Protein AF-A0A7S2EZ35-F1 (afdb_monomer_lite)

InterPro domains:
  IPR011992 EF-hand domain pair [SSF47473] (41-99)

Foldseek 3Di:
DPCDDPVDNADPVNVVVVVVVVVVVVVVVVVVVVVVVVVVVVPPQDPVNVVLLVVLLCVLPVVPPSDHDLVSVQSSCVVVVHHDDPVVSVVCCVVPPDPD

Sequence (100 aa):
KIVNNRHTNIGLKDIQVTWEQYTDFLASKKKMLVNEIEQEKLKGVTPEQFAEIEENFQQFDSSETGTLDKGGLKGCLYSLGEERTNSEMEALVNELGDNG

Secondary structure (DSSP, 8-state):
----BTTBS--HHHHHHHHHHHHHHHHHHHHHHHHHHHHHHHS---HHHHHHHHHHHHHH-TT--S---HHHHHHHHHHTT----HHHHHHHHHHHS---

pLDDT: mean 83.35, std 10.18, range [48.12, 96.5]

Structure (mmCIF, N/CA/C/O backbone):
data_AF-A0A7S2EZ35-F1
#
_entry.id   AF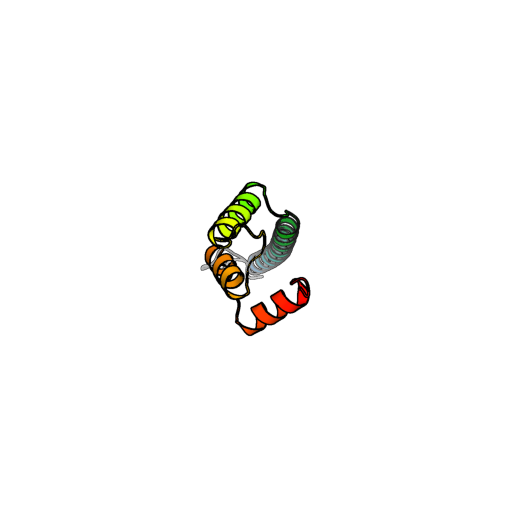-A0A7S2EZ35-F1
#
loop_
_atom_site.group_PDB
_atom_site.id
_atom_site.type_symbol
_atom_site.label_atom_id
_atom_site.label_alt_id
_atom_site.label_comp_id
_atom_site.label_asym_id
_atom_site.label_entity_id
_atom_site.label_seq_id
_atom_site.pdbx_PDB_ins_code
_atom_site.Cartn_x
_atom_site.Cartn_y
_atom_site.Cartn_z
_atom_site.occupancy
_atom_site.B_iso_or_equiv
_atom_site.auth_seq_id
_atom_site.auth_comp_id
_atom_site.auth_asym_id
_atom_site.auth_atom_id
_atom_site.pdbx_PDB_model_num
ATOM 1 N N . LYS A 1 1 ? 23.580 -7.089 -50.701 1.00 50.53 1 LYS A N 1
ATOM 2 C CA . LYS A 1 1 ? 23.396 -6.138 -49.575 1.00 50.53 1 LYS A CA 1
ATOM 3 C C . LYS A 1 1 ? 22.289 -5.168 -49.986 1.00 50.53 1 LYS A C 1
ATOM 5 O O . LYS A 1 1 ? 22.543 -4.320 -50.829 1.00 50.53 1 LYS A O 1
ATOM 10 N N . ILE A 1 2 ? 21.049 -5.386 -49.538 1.00 53.03 2 ILE A N 1
ATOM 11 C CA . ILE A 1 2 ? 19.902 -4.543 -49.920 1.00 53.03 2 ILE A CA 1
ATOM 12 C C . ILE A 1 2 ? 19.962 -3.298 -49.039 1.00 53.03 2 ILE A C 1
ATOM 14 O O . ILE A 1 2 ? 19.769 -3.393 -47.833 1.00 53.03 2 ILE A O 1
ATOM 18 N N . VAL A 1 3 ? 20.340 -2.169 -49.629 1.00 57.47 3 VAL A N 1
ATOM 19 C CA . VAL A 1 3 ? 20.580 -0.901 -48.916 1.00 57.47 3 VAL A CA 1
ATOM 20 C C . VAL A 1 3 ? 19.483 0.137 -49.140 1.00 57.47 3 VAL A C 1
ATOM 22 O O . VAL A 1 3 ? 19.506 1.162 -48.480 1.00 57.47 3 VAL A O 1
ATOM 25 N N . ASN A 1 4 ? 18.515 -0.120 -50.024 1.00 61.00 4 ASN A N 1
ATOM 26 C CA . ASN A 1 4 ? 17.426 0.815 -50.295 1.00 61.00 4 ASN A CA 1
ATOM 27 C C . ASN A 1 4 ? 16.094 0.081 -50.421 1.00 61.00 4 ASN A C 1
ATOM 29 O O . ASN A 1 4 ? 15.882 -0.683 -51.364 1.00 61.00 4 ASN A O 1
ATOM 33 N N . ASN A 1 5 ? 15.199 0.342 -49.472 1.00 60.62 5 ASN A N 1
ATOM 34 C CA . ASN A 1 5 ? 13.798 -0.041 -49.542 1.00 60.62 5 ASN A CA 1
ATOM 35 C C . ASN A 1 5 ? 12.980 1.219 -49.871 1.00 60.62 5 ASN A C 1
ATOM 37 O O . ASN A 1 5 ? 12.920 2.146 -49.074 1.00 60.62 5 ASN A O 1
ATOM 41 N N . ARG A 1 6 ? 12.342 1.252 -51.050 1.00 69.00 6 ARG A N 1
ATOM 42 C CA . ARG A 1 6 ? 11.533 2.390 -51.541 1.00 69.00 6 ARG A CA 1
ATOM 43 C C . ARG A 1 6 ? 10.407 2.798 -50.578 1.00 69.00 6 ARG A C 1
ATOM 45 O O . ARG A 1 6 ? 9.930 3.924 -50.657 1.00 69.00 6 ARG A O 1
ATOM 52 N N . HIS A 1 7 ? 9.973 1.889 -49.708 1.00 66.69 7 HIS A N 1
ATOM 53 C CA . HIS A 1 7 ? 8.811 2.079 -48.844 1.00 66.69 7 HIS A CA 1
ATOM 54 C C . HIS A 1 7 ? 9.163 2.304 -47.369 1.00 66.69 7 HIS A C 1
ATOM 56 O O . HIS A 1 7 ? 8.263 2.612 -46.596 1.00 66.69 7 HIS A O 1
ATOM 62 N N . THR A 1 8 ? 10.433 2.165 -46.966 1.00 69.50 8 THR A N 1
ATOM 63 C CA . THR A 1 8 ? 10.859 2.444 -45.587 1.00 69.50 8 THR A CA 1
ATOM 64 C C . THR A 1 8 ? 12.343 2.800 -45.534 1.00 69.50 8 THR A C 1
ATOM 66 O O . THR A 1 8 ? 13.188 2.067 -46.042 1.00 69.50 8 THR A O 1
ATOM 69 N N . ASN A 1 9 ? 12.657 3.914 -44.870 1.00 65.31 9 ASN A N 1
ATOM 70 C CA . ASN A 1 9 ? 14.025 4.422 -44.707 1.00 65.31 9 ASN A CA 1
ATOM 71 C C . ASN A 1 9 ? 14.764 3.802 -43.504 1.00 65.31 9 ASN A C 1
ATOM 73 O O . ASN A 1 9 ? 15.848 4.254 -43.154 1.00 65.31 9 ASN A O 1
ATOM 77 N N . ILE A 1 10 ? 14.172 2.795 -42.857 1.00 68.88 10 ILE A N 1
ATOM 78 C CA . ILE A 1 10 ? 14.706 2.115 -41.673 1.00 68.88 10 ILE A CA 1
ATOM 79 C C . ILE A 1 10 ? 15.198 0.730 -42.101 1.00 68.88 10 ILE A C 1
ATOM 81 O O . ILE A 1 10 ? 14.425 -0.089 -42.609 1.00 68.88 10 ILE A O 1
ATOM 85 N N . GLY A 1 11 ? 16.493 0.467 -41.932 1.00 77.50 11 GLY A N 1
ATOM 86 C CA . GLY A 1 11 ? 17.088 -0.823 -42.253 1.00 77.50 11 GLY A CA 1
ATOM 87 C C . GLY A 1 11 ? 16.762 -1.888 -41.206 1.00 77.50 11 GLY A C 1
ATOM 88 O O . GLY A 1 11 ? 16.471 -1.590 -40.052 1.00 77.50 11 GLY A O 1
ATOM 89 N N . LEU A 1 12 ? 16.885 -3.166 -41.584 1.00 76.81 12 LEU A N 1
ATOM 90 C CA . LEU A 1 12 ? 16.690 -4.301 -40.666 1.00 76.81 12 LEU A CA 1
ATOM 91 C C . LEU A 1 12 ? 17.553 -4.182 -39.397 1.00 76.81 12 LEU A C 1
ATOM 93 O O . LEU A 1 12 ? 17.098 -4.496 -38.303 1.00 76.81 12 LEU A O 1
ATOM 97 N N . LYS A 1 13 ? 18.790 -3.695 -39.548 1.00 77.81 13 LYS A N 1
ATOM 98 C CA . LYS A 1 13 ? 19.712 -3.488 -38.429 1.00 77.81 13 LYS A CA 1
ATOM 99 C C . LYS A 1 13 ? 19.247 -2.365 -37.499 1.00 77.81 13 LYS A C 1
ATOM 101 O O . LYS A 1 13 ? 19.416 -2.489 -36.296 1.00 77.81 13 LYS A O 1
ATOM 106 N N . ASP A 1 14 ? 18.636 -1.315 -38.037 1.00 81.94 14 ASP A N 1
ATOM 107 C CA . ASP A 1 14 ? 18.106 -0.212 -37.234 1.00 81.94 14 ASP A CA 1
ATOM 108 C C . ASP A 1 14 ? 16.892 -0.682 -36.422 1.00 81.94 14 ASP A C 1
ATOM 110 O O . ASP A 1 14 ? 16.793 -0.393 -35.233 1.00 81.94 14 ASP A O 1
ATOM 114 N N . ILE A 1 15 ? 16.011 -1.494 -37.021 1.00 83.44 15 ILE A N 1
ATOM 115 C CA . ILE A 1 15 ? 14.892 -2.134 -36.304 1.00 83.44 15 ILE A CA 1
ATOM 116 C C . ILE A 1 15 ? 15.413 -3.062 -35.201 1.00 83.44 15 ILE A C 1
ATOM 118 O O . ILE A 1 15 ? 14.904 -3.038 -34.086 1.00 83.44 15 ILE A O 1
ATOM 122 N N . GLN A 1 16 ? 16.444 -3.860 -35.484 1.00 84.81 16 GLN A N 1
ATOM 123 C CA . GLN A 1 16 ? 17.027 -4.753 -34.485 1.00 84.81 16 GLN A CA 1
ATOM 124 C C . GLN A 1 16 ? 17.642 -3.973 -33.313 1.00 84.81 16 GLN A C 1
ATOM 126 O O . GLN A 1 16 ? 17.343 -4.269 -32.160 1.00 84.81 16 GLN A O 1
ATOM 131 N N . VAL A 1 17 ? 18.458 -2.955 -33.599 1.00 88.44 17 VAL A N 1
ATOM 132 C CA . VAL A 1 17 ? 19.102 -2.138 -32.560 1.00 88.44 17 VAL A CA 1
ATOM 133 C C . VAL A 1 17 ? 18.060 -1.380 -31.741 1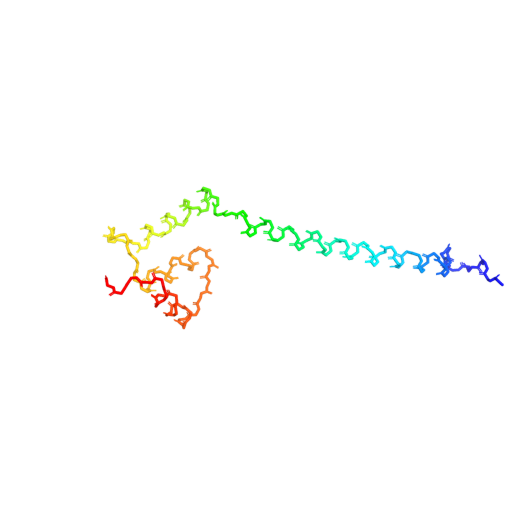.00 88.44 17 VAL A C 1
ATOM 135 O O . VAL A 1 17 ? 18.152 -1.347 -30.518 1.00 88.44 17 VAL A O 1
ATOM 138 N N . THR A 1 18 ? 17.046 -0.798 -32.384 1.00 88.25 18 THR A N 1
ATOM 139 C CA . THR A 1 18 ? 15.962 -0.115 -31.661 1.00 88.25 18 THR A CA 1
ATOM 140 C C . THR A 1 18 ? 15.175 -1.090 -30.791 1.00 88.25 18 THR A C 1
ATOM 142 O O . THR A 1 18 ? 14.884 -0.766 -29.646 1.00 88.25 18 THR A O 1
ATOM 145 N N . TRP A 1 19 ? 14.886 -2.302 -31.270 1.00 90.25 19 TRP A N 1
ATOM 146 C CA . TRP A 1 19 ? 14.232 -3.340 -30.472 1.00 90.25 19 TRP A CA 1
ATOM 147 C C . TRP A 1 19 ? 15.049 -3.744 -29.236 1.00 90.25 19 TRP A C 1
ATOM 149 O O . TRP A 1 19 ? 14.499 -3.836 -28.136 1.00 90.25 19 TRP A O 1
ATOM 159 N N . GLU A 1 20 ? 16.358 -3.945 -29.395 1.00 93.50 20 GLU A N 1
ATOM 160 C CA . GLU A 1 20 ? 17.274 -4.236 -28.285 1.00 93.50 20 GLU A CA 1
ATOM 161 C C . GLU A 1 20 ? 17.275 -3.082 -27.266 1.00 93.50 20 GLU A C 1
ATOM 163 O O . GLU A 1 20 ? 17.025 -3.303 -26.081 1.00 93.50 20 GLU A O 1
ATOM 168 N N . GLN A 1 21 ? 17.398 -1.835 -27.731 1.00 92.00 21 GLN A N 1
ATOM 169 C CA . GLN A 1 21 ? 17.329 -0.642 -26.875 1.00 92.00 21 GLN A CA 1
ATOM 170 C C . GLN A 1 21 ? 15.991 -0.512 -26.135 1.00 92.00 21 GLN A C 1
ATOM 172 O O . GLN A 1 21 ? 15.966 -0.173 -24.952 1.00 92.00 21 GLN A O 1
ATOM 177 N N . TYR A 1 22 ? 14.869 -0.784 -26.807 1.00 93.62 22 TYR A N 1
ATOM 178 C CA . TYR A 1 22 ? 13.550 -0.776 -26.174 1.00 93.62 22 TYR A CA 1
ATOM 179 C C . TYR A 1 22 ? 13.423 -1.873 -25.120 1.00 93.62 22 TYR A C 1
ATOM 181 O O . TYR A 1 22 ? 12.824 -1.644 -24.070 1.00 93.62 22 TYR A O 1
ATOM 189 N N . THR A 1 23 ? 14.005 -3.044 -25.368 1.00 95.81 23 THR A N 1
ATOM 190 C CA . THR A 1 23 ? 14.015 -4.147 -24.403 1.00 95.81 23 THR A CA 1
ATOM 191 C C . THR A 1 23 ? 14.785 -3.755 -23.140 1.00 95.81 23 THR A C 1
ATOM 193 O O . THR A 1 23 ? 14.262 -3.909 -22.033 1.00 95.81 23 THR A O 1
ATOM 196 N N . ASP A 1 24 ? 15.965 -3.152 -23.293 1.00 95.31 24 ASP A N 1
ATOM 197 C CA . ASP A 1 24 ? 16.776 -2.657 -22.172 1.00 95.31 24 ASP A CA 1
ATOM 198 C C . ASP A 1 24 ? 16.084 -1.520 -21.410 1.00 95.31 24 ASP A C 1
ATOM 200 O O . ASP A 1 24 ? 16.102 -1.468 -20.171 1.00 95.31 24 ASP A O 1
ATOM 204 N N . PHE A 1 25 ? 15.417 -0.623 -22.140 1.00 96.50 25 PHE A N 1
ATOM 205 C CA . PHE A 1 25 ? 14.611 0.441 -21.554 1.00 96.50 25 PHE A CA 1
ATOM 206 C C . PHE A 1 25 ? 13.463 -0.123 -20.712 1.00 96.50 25 PHE A C 1
ATOM 208 O O . PHE A 1 25 ? 13.267 0.310 -19.575 1.00 96.50 25 PHE A O 1
ATOM 215 N N . LEU A 1 26 ? 12.726 -1.111 -21.226 1.00 95.94 26 LEU A N 1
ATOM 216 C CA . LEU A 1 26 ? 11.635 -1.752 -20.492 1.00 95.94 26 LEU A CA 1
ATOM 217 C C . LEU A 1 26 ? 12.141 -2.490 -19.251 1.00 95.94 26 LEU A C 1
ATOM 219 O O . LEU A 1 26 ? 11.523 -2.379 -18.190 1.00 95.94 26 LEU A O 1
ATOM 223 N N . ALA A 1 27 ? 13.273 -3.192 -19.348 1.00 95.56 27 ALA A N 1
ATOM 224 C CA . ALA A 1 27 ? 13.893 -3.853 -18.202 1.00 95.56 27 ALA A CA 1
ATOM 225 C C . ALA A 1 27 ? 14.281 -2.841 -17.109 1.00 95.56 27 ALA A C 1
ATOM 227 O O . ALA A 1 27 ? 13.965 -3.034 -15.931 1.00 95.56 27 ALA A O 1
ATOM 228 N N . SER A 1 28 ? 14.891 -1.724 -17.508 1.00 95.06 28 SER A N 1
ATOM 229 C CA . SER A 1 28 ? 15.269 -0.637 -16.598 1.00 95.06 28 SER A CA 1
ATOM 230 C C . SER A 1 28 ? 14.044 0.026 -15.965 1.00 95.06 28 SER A C 1
ATOM 232 O O . SER A 1 28 ? 14.003 0.212 -14.749 1.00 95.06 28 SER A O 1
ATOM 234 N N . LYS A 1 29 ? 13.008 0.314 -16.762 1.00 95.50 29 LYS A N 1
ATOM 235 C CA . LYS A 1 29 ? 11.756 0.917 -16.288 1.00 95.50 29 LYS A CA 1
ATOM 236 C C . LYS A 1 29 ? 11.023 0.004 -15.310 1.00 95.50 29 LYS A C 1
ATOM 238 O O . LYS A 1 29 ? 10.554 0.477 -14.280 1.00 95.50 29 LYS A O 1
ATOM 243 N N . LYS A 1 30 ? 10.976 -1.305 -15.581 1.00 95.19 30 LYS A N 1
ATOM 244 C CA . LYS A 1 30 ? 10.416 -2.291 -14.647 1.00 95.19 30 LYS A CA 1
ATOM 245 C C . LYS A 1 30 ? 11.139 -2.238 -13.301 1.00 95.19 30 LYS A C 1
ATOM 247 O O . LYS A 1 30 ? 10.480 -2.185 -12.271 1.00 95.19 30 LYS A O 1
ATOM 252 N N . LYS A 1 31 ? 12.476 -2.217 -13.306 1.00 95.50 31 LYS A N 1
ATOM 253 C CA . LYS A 1 31 ? 13.272 -2.131 -12.073 1.00 95.50 31 LYS A CA 1
ATOM 254 C C . LYS A 1 31 ? 13.012 -0.831 -11.303 1.00 95.50 31 LYS A C 1
ATOM 256 O O . LYS A 1 31 ? 12.879 -0.873 -10.088 1.00 95.50 31 LYS A O 1
ATOM 261 N N . MET A 1 32 ? 12.918 0.302 -12.000 1.00 94.75 32 MET A N 1
ATOM 262 C CA . MET A 1 32 ? 12.603 1.591 -11.373 1.00 94.75 32 MET A CA 1
ATOM 263 C C . MET A 1 32 ? 11.234 1.573 -10.690 1.00 94.75 32 MET A C 1
ATOM 265 O O . MET A 1 32 ? 11.146 1.951 -9.530 1.00 94.75 32 MET A O 1
ATOM 269 N N . LEU A 1 33 ? 10.202 1.067 -11.372 1.00 94.50 33 LEU A N 1
ATOM 270 C CA . LEU A 1 33 ? 8.850 0.981 -10.812 1.00 94.50 33 LEU A CA 1
ATOM 271 C C . LEU A 1 33 ? 8.778 0.043 -9.603 1.00 94.50 33 LEU A C 1
ATOM 273 O O . LEU A 1 33 ? 8.104 0.352 -8.629 1.00 94.50 33 LEU A O 1
ATOM 277 N N . VAL A 1 34 ? 9.488 -1.090 -9.640 1.00 93.69 34 VAL A N 1
ATOM 278 C CA . VAL A 1 34 ? 9.560 -2.000 -8.484 1.00 93.69 34 VAL A CA 1
ATOM 279 C C . VAL A 1 34 ? 10.184 -1.291 -7.281 1.00 93.69 34 VAL A C 1
ATOM 281 O O . VAL A 1 34 ? 9.611 -1.332 -6.197 1.00 93.69 34 VAL A O 1
ATOM 284 N N . ASN A 1 35 ? 11.298 -0.584 -7.481 1.00 91.75 35 ASN A N 1
ATOM 285 C CA . ASN A 1 35 ? 11.934 0.181 -6.410 1.00 91.75 35 ASN A CA 1
ATOM 286 C C . ASN A 1 35 ? 11.031 1.308 -5.881 1.00 91.75 35 ASN A C 1
ATOM 288 O O . ASN A 1 35 ? 11.044 1.581 -4.686 1.00 91.75 35 ASN A O 1
ATOM 292 N N . GLU A 1 36 ? 10.266 1.972 -6.749 1.00 90.31 36 GLU A N 1
ATOM 293 C CA . GLU A 1 36 ? 9.333 3.034 -6.357 1.00 90.31 36 GLU A CA 1
ATOM 294 C C . GLU A 1 36 ? 8.204 2.490 -5.473 1.00 90.31 36 GLU A C 1
ATOM 296 O O . GLU A 1 36 ? 7.967 3.038 -4.400 1.00 90.31 36 GLU A O 1
ATOM 301 N N . ILE A 1 37 ? 7.604 1.354 -5.848 1.00 87.44 37 ILE A N 1
ATOM 302 C CA . ILE A 1 37 ? 6.592 0.660 -5.033 1.00 87.44 37 ILE A CA 1
ATOM 303 C C . ILE A 1 37 ? 7.176 0.230 -3.681 1.00 87.44 37 ILE A C 1
ATOM 305 O O . ILE A 1 37 ? 6.523 0.363 -2.648 1.00 87.44 37 ILE A O 1
ATOM 309 N N . GLU A 1 38 ? 8.399 -0.305 -3.660 1.00 85.00 38 GLU A N 1
ATOM 310 C CA . GLU A 1 38 ? 9.064 -0.687 -2.409 1.00 85.00 38 GLU A CA 1
ATOM 311 C C . GLU A 1 38 ? 9.331 0.529 -1.515 1.00 85.00 38 GLU A C 1
ATOM 313 O O . GLU A 1 38 ? 9.086 0.468 -0.312 1.00 85.00 38 GLU A O 1
ATOM 318 N N . GLN A 1 39 ? 9.776 1.649 -2.088 1.00 79.62 39 GLN A N 1
ATOM 319 C CA . GLN A 1 39 ? 9.971 2.888 -1.336 1.00 79.62 39 GLN A CA 1
ATOM 320 C C . GLN A 1 39 ? 8.659 3.476 -0.828 1.00 79.62 39 GLN A C 1
ATOM 322 O O . GLN A 1 39 ? 8.631 3.998 0.282 1.00 79.62 39 GLN A O 1
ATOM 327 N N . GLU A 1 40 ? 7.584 3.393 -1.604 1.00 80.12 40 GLU A N 1
ATOM 328 C CA . GLU A 1 40 ? 6.256 3.830 -1.181 1.00 80.12 40 GLU A CA 1
ATOM 329 C C . GLU A 1 40 ? 5.730 2.981 -0.022 1.00 80.12 40 GLU A C 1
ATOM 331 O O . GLU A 1 40 ? 5.247 3.536 0.953 1.00 80.12 40 GLU A O 1
ATOM 336 N N . LYS A 1 41 ? 5.939 1.659 -0.043 1.00 77.69 41 LYS A N 1
ATOM 337 C CA . LYS A 1 41 ? 5.621 0.787 1.103 1.00 77.69 41 LYS A CA 1
ATOM 338 C C . LYS A 1 41 ? 6.454 1.089 2.352 1.00 77.69 41 LYS A C 1
ATOM 340 O O . LYS A 1 41 ? 6.006 0.819 3.461 1.00 77.69 41 LYS A O 1
ATOM 345 N N . LEU A 1 42 ? 7.682 1.583 2.178 1.00 72.12 42 LEU A N 1
ATOM 346 C CA . LEU A 1 42 ? 8.571 1.971 3.280 1.00 72.12 42 LEU A CA 1
ATOM 347 C C . LEU A 1 42 ? 8.277 3.375 3.815 1.00 72.12 42 LEU A C 1
ATOM 349 O O . LEU A 1 42 ? 8.647 3.682 4.951 1.00 72.12 42 LEU A O 1
ATOM 353 N N . LYS A 1 43 ? 7.627 4.233 3.021 1.00 74.06 43 LYS A N 1
ATOM 354 C CA . LYS A 1 43 ? 7.015 5.455 3.533 1.00 74.06 43 LYS A CA 1
ATOM 355 C C . LYS A 1 43 ? 5.840 4.997 4.390 1.00 74.06 43 LYS A C 1
ATOM 357 O O . LYS A 1 43 ? 4.802 4.607 3.877 1.00 74.06 43 LYS A O 1
ATOM 362 N N . GLY A 1 44 ? 6.060 4.954 5.701 1.00 78.81 44 GLY A N 1
ATOM 363 C CA . GLY A 1 44 ? 5.002 4.667 6.663 1.00 78.81 44 GLY A CA 1
ATOM 364 C C . GLY A 1 44 ? 3.843 5.662 6.551 1.00 78.81 44 GLY A C 1
ATOM 365 O O . GLY A 1 44 ? 3.838 6.556 5.707 1.00 78.81 44 GLY A O 1
ATOM 366 N N . VAL A 1 45 ? 2.872 5.525 7.447 1.00 82.75 45 VAL A N 1
ATOM 367 C CA . VAL A 1 45 ? 1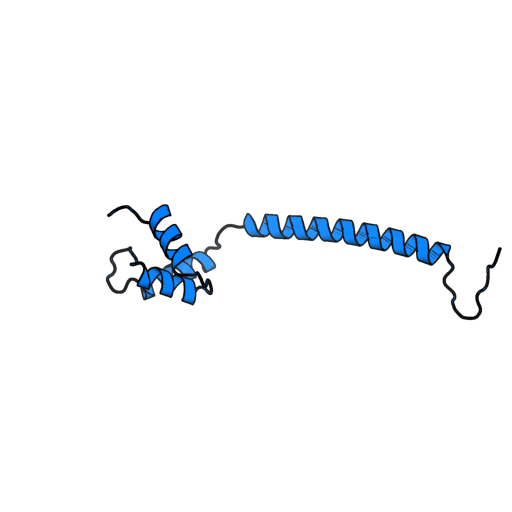.686 6.389 7.482 1.00 82.75 45 VAL A CA 1
ATOM 368 C C . VAL A 1 45 ? 2.109 7.849 7.675 1.00 82.75 45 VAL A C 1
ATOM 370 O O . VAL A 1 45 ? 2.847 8.162 8.615 1.00 82.75 45 VAL A O 1
ATOM 373 N N . THR A 1 46 ? 1.681 8.742 6.778 1.00 86.19 46 THR A N 1
ATOM 374 C CA . THR A 1 46 ? 1.954 10.178 6.945 1.00 86.19 46 THR A CA 1
ATOM 375 C C . THR A 1 46 ? 1.119 10.749 8.096 1.00 86.19 46 THR A C 1
ATOM 377 O O . THR A 1 46 ? 0.089 10.170 8.446 1.00 86.19 46 THR A O 1
ATOM 380 N N . PRO A 1 47 ? 1.509 11.887 8.698 1.00 85.44 47 PRO A N 1
ATOM 381 C CA . PRO A 1 47 ? 0.712 12.515 9.754 1.00 85.44 47 PRO A CA 1
ATOM 382 C C . PRO A 1 47 ? -0.741 12.788 9.340 1.00 85.44 47 PRO A C 1
ATOM 384 O O . PRO A 1 47 ? -1.647 12.656 10.154 1.00 85.44 47 PRO A O 1
ATOM 387 N N . GLU A 1 48 ? -0.969 13.126 8.071 1.00 86.75 48 GLU A N 1
ATOM 388 C CA . GLU A 1 48 ? -2.300 13.391 7.520 1.00 86.75 48 GLU A CA 1
ATOM 389 C C . GLU A 1 48 ? -3.130 12.109 7.406 1.00 86.75 48 GLU A C 1
ATOM 391 O O . GLU A 1 48 ? -4.285 12.094 7.816 1.00 86.75 48 GLU A O 1
ATOM 396 N N . GLN A 1 49 ? -2.531 11.020 6.913 1.00 85.62 49 GLN A N 1
ATOM 397 C CA . GLN A 1 49 ? -3.193 9.712 6.865 1.00 85.62 49 GLN A CA 1
ATOM 398 C C . GLN A 1 49 ? -3.492 9.189 8.271 1.00 85.62 49 GLN A C 1
ATOM 400 O O . GLN A 1 49 ? -4.536 8.591 8.506 1.00 85.62 49 GLN A O 1
ATOM 405 N N . PHE A 1 50 ? -2.587 9.426 9.221 1.00 87.62 50 PHE A N 1
ATOM 406 C CA . PHE A 1 50 ? -2.810 9.057 10.612 1.00 87.62 50 PHE A CA 1
ATOM 407 C C . PHE A 1 50 ? -3.991 9.831 11.207 1.00 87.62 50 PHE A C 1
ATOM 409 O O . PHE A 1 50 ? -4.849 9.225 11.841 1.00 87.62 50 PHE A O 1
ATOM 416 N N . ALA A 1 51 ? -4.071 11.140 10.950 1.00 88.44 51 ALA A N 1
ATOM 417 C CA . ALA A 1 51 ? -5.190 11.965 11.393 1.00 88.44 51 ALA A CA 1
ATOM 418 C C . ALA A 1 51 ? -6.529 11.504 10.789 1.00 88.44 51 ALA A C 1
ATOM 420 O O . ALA A 1 51 ? -7.527 11.452 11.499 1.00 88.44 51 ALA A O 1
ATOM 421 N N . GLU A 1 52 ? -6.550 11.110 9.512 1.00 89.44 52 GLU A N 1
ATOM 422 C CA . GLU A 1 52 ? -7.748 10.563 8.857 1.00 89.44 52 GLU A CA 1
AT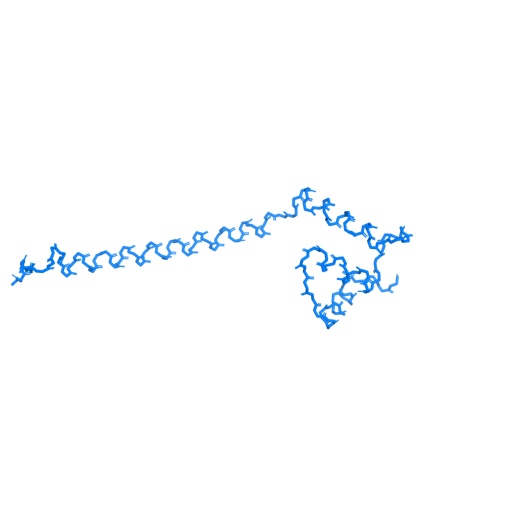OM 423 C C . GLU A 1 52 ? -8.198 9.232 9.481 1.00 89.44 52 GLU A C 1
ATOM 425 O O . GLU A 1 52 ? -9.394 9.013 9.694 1.00 89.44 52 GLU A O 1
ATOM 430 N N . ILE A 1 53 ? -7.246 8.350 9.806 1.00 87.88 53 ILE A N 1
ATOM 431 C CA . ILE A 1 53 ? -7.522 7.092 10.512 1.00 87.88 53 ILE A CA 1
ATOM 432 C C . ILE A 1 53 ? -8.083 7.380 11.910 1.00 87.88 53 ILE A C 1
ATOM 434 O O . ILE A 1 53 ? -9.058 6.747 12.312 1.00 87.88 53 ILE A O 1
ATOM 438 N N . GLU A 1 54 ? -7.499 8.333 12.640 1.00 89.44 54 GLU A N 1
ATOM 439 C CA . GLU A 1 54 ? -7.936 8.714 13.986 1.00 89.44 54 GLU A CA 1
ATOM 440 C C . GLU A 1 54 ? -9.344 9.330 13.982 1.00 89.44 54 GLU A C 1
ATOM 442 O O . GLU A 1 54 ? -10.187 8.930 14.785 1.00 89.44 54 GLU A O 1
ATOM 447 N N . GLU A 1 55 ? -9.636 10.238 13.048 1.00 89.81 55 GLU A N 1
ATOM 448 C CA . GLU A 1 55 ? -10.961 10.853 12.903 1.00 89.81 55 GLU A CA 1
ATOM 449 C C . GLU A 1 55 ? -12.032 9.810 12.556 1.00 89.81 55 GLU A C 1
ATOM 451 O O . GLU A 1 55 ? -13.087 9.766 13.195 1.00 89.81 55 GLU A O 1
ATOM 456 N N . ASN A 1 56 ? -11.747 8.915 11.601 1.00 89.50 56 ASN A N 1
ATOM 457 C CA . ASN A 1 56 ? -12.655 7.814 11.277 1.00 89.50 56 ASN A CA 1
ATOM 458 C C . ASN A 1 56 ? -12.861 6.896 12.486 1.00 89.50 56 ASN A C 1
ATOM 460 O O . ASN A 1 56 ? -13.992 6.528 12.795 1.00 89.50 56 ASN A O 1
ATOM 464 N N . PHE A 1 57 ? -11.796 6.548 13.209 1.00 88.38 57 PHE A N 1
ATOM 465 C CA . PHE A 1 57 ? -11.908 5.708 14.397 1.00 88.38 57 PHE A CA 1
ATOM 466 C C . PHE A 1 57 ? -12.816 6.343 15.457 1.00 88.38 57 PHE A C 1
ATOM 468 O O . PHE A 1 57 ? -13.738 5.687 15.941 1.00 88.38 57 PHE A O 1
ATOM 475 N N . GLN A 1 58 ? -12.616 7.629 15.760 1.00 88.31 58 GLN A N 1
ATOM 476 C CA . GLN A 1 58 ? -13.450 8.378 16.706 1.00 88.31 58 GLN A CA 1
ATOM 477 C C . GLN A 1 58 ? -14.913 8.460 16.253 1.00 88.31 58 GLN A C 1
ATOM 479 O O . GLN A 1 58 ? -15.821 8.368 17.076 1.00 88.31 58 GLN A O 1
ATOM 484 N N . GLN A 1 59 ? -15.165 8.583 14.947 1.00 88.56 59 GLN A N 1
ATOM 485 C CA . GLN A 1 59 ? -16.524 8.595 14.408 1.00 88.56 59 GLN A CA 1
ATOM 486 C C . GLN A 1 59 ? -17.273 7.278 14.683 1.00 88.56 59 GLN A C 1
ATOM 488 O O . GLN A 1 59 ? -18.481 7.300 14.939 1.00 88.56 59 GLN A O 1
ATOM 493 N N . PHE A 1 60 ? -16.579 6.137 14.632 1.00 86.50 60 PHE A N 1
ATOM 494 C CA . PHE A 1 60 ? -17.183 4.823 14.874 1.00 86.50 60 PHE A CA 1
ATOM 495 C C . PHE A 1 60 ? -17.155 4.393 16.351 1.00 86.50 60 PHE A C 1
ATOM 497 O O . PHE A 1 60 ? -18.038 3.638 16.761 1.00 86.50 60 PHE A O 1
ATOM 504 N N . ASP A 1 61 ? -16.236 4.906 17.174 1.00 87.44 61 ASP A N 1
ATOM 505 C CA . ASP A 1 61 ? -16.217 4.697 18.631 1.00 87.44 61 ASP A CA 1
ATOM 506 C C . ASP A 1 61 ? -17.129 5.708 19.344 1.00 87.44 61 ASP A C 1
ATOM 508 O O . ASP A 1 61 ? -16.704 6.545 20.137 1.00 87.44 61 ASP A O 1
ATOM 512 N N . SER A 1 62 ? -18.435 5.616 19.076 1.00 76.94 62 SER A N 1
ATOM 513 C CA . SER A 1 62 ? -19.450 6.506 19.671 1.00 76.94 62 SER A CA 1
ATOM 514 C C . SER A 1 62 ? -19.511 6.456 21.206 1.00 76.94 62 SER A C 1
ATOM 516 O O . SER A 1 62 ? -20.172 7.288 21.825 1.00 76.94 62 SER A O 1
ATOM 518 N N . SER A 1 63 ? -18.886 5.450 21.817 1.00 77.50 63 SER A N 1
ATOM 519 C CA . SER A 1 63 ? -18.829 5.243 23.262 1.00 77.50 63 SER A CA 1
ATOM 520 C C . SER A 1 63 ? -17.545 5.766 23.918 1.00 77.50 63 SER A C 1
ATOM 522 O O . SER A 1 63 ? -17.421 5.619 25.133 1.00 77.50 63 SER A O 1
ATOM 524 N N . GLU A 1 64 ? -16.619 6.355 23.148 1.00 79.44 64 GLU A N 1
ATOM 525 C CA . GLU A 1 64 ? -15.301 6.829 23.615 1.00 79.44 64 GLU A CA 1
ATOM 526 C C . GLU A 1 64 ? -14.554 5.771 24.450 1.00 79.44 64 GLU A C 1
ATOM 528 O O . GLU A 1 64 ? -13.903 6.061 25.456 1.00 79.44 64 GLU A O 1
ATOM 533 N N .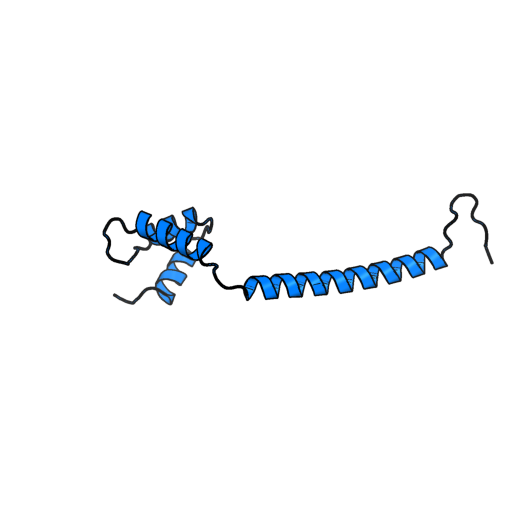 THR A 1 65 ? -14.687 4.505 24.059 1.00 80.38 65 THR A N 1
ATOM 534 C CA . THR A 1 65 ? -14.071 3.382 24.779 1.00 80.38 65 THR A CA 1
ATOM 535 C C . THR A 1 65 ? -12.599 3.205 24.427 1.00 80.38 65 THR A C 1
ATOM 537 O O . THR A 1 65 ? -11.877 2.503 25.133 1.00 80.38 65 THR A O 1
ATOM 540 N N . GLY A 1 66 ? -12.154 3.818 23.329 1.00 82.56 66 GLY A N 1
ATOM 541 C CA . GLY A 1 66 ? -10.877 3.541 22.684 1.00 82.56 66 GLY A CA 1
ATOM 542 C C . GLY A 1 66 ? -10.861 2.200 21.947 1.00 82.56 66 GLY A C 1
ATOM 543 O O . GLY A 1 66 ? -9.794 1.753 21.530 1.00 82.56 66 GLY A O 1
ATOM 544 N N . THR A 1 67 ? -12.014 1.540 21.792 1.00 83.19 67 THR A N 1
ATOM 545 C CA . THR A 1 67 ? -12.137 0.209 21.187 1.00 83.19 67 THR A CA 1
ATOM 546 C C . THR A 1 67 ? -13.278 0.174 20.176 1.00 83.19 67 THR A C 1
ATOM 548 O O . THR A 1 67 ? -14.294 0.838 20.350 1.00 83.19 67 THR A O 1
ATOM 551 N N . LEU A 1 68 ? -13.125 -0.619 19.115 1.00 85.25 68 LEU A N 1
ATOM 552 C CA . LEU A 1 68 ? -14.191 -0.870 18.147 1.00 85.25 68 LEU A CA 1
ATOM 553 C C . LEU A 1 68 ? -14.614 -2.332 18.215 1.00 85.25 68 LEU A C 1
ATOM 555 O O . LEU A 1 68 ? -13.779 -3.236 18.265 1.00 85.25 68 LEU A O 1
ATOM 559 N N . ASP A 1 69 ? -15.920 -2.569 18.155 1.00 84.31 69 ASP A N 1
ATOM 560 C CA . ASP A 1 69 ? -16.454 -3.904 17.936 1.00 84.31 69 ASP A CA 1
ATOM 561 C C . ASP A 1 69 ? -16.236 -4.341 16.473 1.00 84.31 69 ASP A C 1
ATOM 563 O O . ASP A 1 69 ? -15.902 -3.545 15.592 1.00 84.31 69 ASP A O 1
ATOM 567 N N . LYS A 1 70 ? -16.450 -5.629 16.169 1.00 84.31 70 LYS A N 1
ATOM 568 C CA . LYS A 1 70 ? -16.288 -6.166 14.800 1.00 84.31 70 LYS A CA 1
ATOM 569 C C . LYS A 1 70 ? -17.110 -5.377 13.767 1.00 84.31 70 LYS A C 1
ATOM 571 O O . LYS A 1 70 ? -16.690 -5.262 12.615 1.00 84.31 70 LYS A O 1
ATOM 576 N N . GLY A 1 71 ? -18.276 -4.858 14.164 1.00 83.44 71 GLY A N 1
ATOM 577 C CA . GLY A 1 71 ? -19.138 -4.030 13.321 1.00 83.44 71 GLY A CA 1
ATOM 578 C C . GLY A 1 71 ? -18.548 -2.646 13.051 1.00 83.44 71 GLY A C 1
ATOM 579 O O . GLY A 1 71 ? -18.423 -2.263 11.886 1.00 83.44 71 GLY A O 1
ATOM 580 N N . GLY A 1 72 ? -18.141 -1.934 14.102 1.00 85.50 72 GLY A N 1
ATOM 581 C CA . GLY A 1 72 ? -17.516 -0.615 14.031 1.00 85.50 72 GLY A CA 1
ATOM 582 C C . GLY A 1 72 ? -16.183 -0.634 13.292 1.00 85.50 72 GLY A C 1
ATOM 583 O O . GLY A 1 72 ? -15.961 0.201 12.420 1.00 85.50 72 GLY A O 1
ATOM 584 N N . LEU A 1 73 ? -15.344 -1.648 13.526 1.00 87.06 73 LEU A N 1
ATOM 585 C CA . LEU A 1 73 ? -14.084 -1.819 12.797 1.00 87.06 73 LEU A CA 1
ATOM 586 C C . LEU A 1 73 ? -14.328 -2.054 11.301 1.00 87.06 73 LEU A C 1
ATOM 588 O O . LEU A 1 73 ? -13.644 -1.474 10.462 1.00 87.06 73 LEU A O 1
ATOM 592 N N . LYS A 1 74 ? -15.335 -2.863 10.949 1.00 87.75 74 LYS A N 1
ATOM 593 C CA . LYS A 1 74 ? -15.710 -3.081 9.546 1.00 87.75 74 LYS A CA 1
ATOM 594 C C . LYS A 1 74 ? -16.206 -1.794 8.882 1.00 87.75 74 LYS A C 1
ATOM 596 O O . LYS A 1 74 ? -15.864 -1.543 7.730 1.00 87.75 74 LYS A O 1
ATOM 601 N N . GLY A 1 75 ? -17.009 -1.001 9.593 1.00 88.19 75 GLY A N 1
ATOM 602 C CA . GLY A 1 75 ? -17.482 0.302 9.120 1.00 88.19 75 GLY A CA 1
ATOM 603 C C . GLY A 1 75 ? -16.340 1.299 8.923 1.00 88.19 75 GLY A C 1
ATOM 604 O O . GLY A 1 75 ? -16.260 1.927 7.874 1.00 88.19 75 GLY A O 1
ATOM 605 N N . CYS A 1 76 ? -15.418 1.368 9.884 1.00 88.81 76 CYS A N 1
ATOM 606 C CA . CYS A 1 76 ? -14.236 2.224 9.833 1.00 88.81 76 CYS A CA 1
ATOM 607 C C . CYS A 1 76 ? -13.333 1.886 8.636 1.00 88.81 76 CYS A C 1
ATOM 609 O O . CYS A 1 76 ? -13.010 2.768 7.843 1.00 88.81 76 CYS A O 1
ATOM 611 N N . LEU A 1 77 ? -13.008 0.603 8.430 1.00 88.94 77 LEU A N 1
ATOM 612 C CA . LEU A 1 77 ? -12.218 0.167 7.272 1.00 88.94 77 LEU A CA 1
ATOM 613 C C . LEU A 1 77 ? -12.913 0.489 5.944 1.00 88.94 77 LEU A C 1
ATOM 615 O O . LEU A 1 77 ? -12.266 0.963 5.015 1.00 88.94 77 LEU A O 1
ATOM 619 N N . TYR A 1 78 ? -14.234 0.313 5.875 1.00 89.12 78 TYR A N 1
ATOM 620 C CA . TYR A 1 78 ? -15.007 0.682 4.692 1.00 89.12 78 TYR A CA 1
ATOM 621 C C . TYR A 1 78 ? -14.927 2.189 4.397 1.00 89.12 78 TYR A C 1
ATOM 623 O O . TYR A 1 78 ? -14.738 2.570 3.243 1.00 89.12 78 TYR A O 1
ATOM 631 N N . SER A 1 79 ? -15.027 3.050 5.417 1.00 87.69 79 SER A N 1
ATOM 632 C CA . SER A 1 79 ? -14.887 4.506 5.250 1.00 87.69 79 SER A CA 1
ATOM 633 C C . SER A 1 79 ? -13.491 4.925 4.786 1.00 87.69 79 SER A C 1
ATOM 635 O O . SER A 1 79 ? -13.373 5.871 4.012 1.00 87.69 79 SER A O 1
ATOM 637 N N . LEU A 1 80 ? -12.454 4.180 5.180 1.00 87.25 80 LEU A N 1
ATOM 638 C CA . LEU A 1 80 ? -11.080 4.348 4.694 1.00 87.25 80 LEU A CA 1
ATOM 639 C C . LEU A 1 80 ? -10.855 3.752 3.285 1.00 87.25 80 LEU A C 1
ATOM 641 O O . LEU A 1 80 ? -9.753 3.833 2.745 1.00 87.25 80 LEU A O 1
ATOM 645 N N . GLY A 1 81 ? -11.885 3.159 2.670 1.00 85.81 81 GLY A N 1
ATOM 646 C CA . GLY A 1 81 ? -11.831 2.565 1.329 1.00 85.81 81 GLY A CA 1
ATOM 647 C C . GLY A 1 81 ? -11.334 1.116 1.285 1.00 85.81 81 GLY A C 1
ATOM 648 O O . GLY A 1 81 ? -11.100 0.578 0.201 1.00 85.81 81 GLY A O 1
ATOM 649 N N . GLU A 1 82 ? -11.182 0.469 2.439 1.00 84.25 82 GLU A N 1
ATOM 650 C CA . GLU A 1 82 ? -10.710 -0.905 2.579 1.00 84.25 82 GLU A CA 1
ATOM 651 C C . GLU A 1 82 ? -11.899 -1.858 2.796 1.00 84.25 82 GLU A C 1
ATOM 653 O O . GLU A 1 82 ? -12.417 -2.032 3.902 1.00 84.25 82 GLU A O 1
ATOM 658 N N . GLU A 1 83 ? -12.334 -2.528 1.728 1.00 85.75 83 GLU A N 1
ATOM 659 C CA . GLU A 1 83 ? -13.379 -3.549 1.818 1.00 85.75 83 GLU A CA 1
ATOM 660 C C . GLU A 1 83 ? -12.785 -4.927 2.122 1.00 85.75 83 GLU A C 1
ATOM 662 O O . GLU A 1 83 ? -12.073 -5.514 1.306 1.00 85.75 83 GLU A O 1
ATOM 667 N N . ARG A 1 84 ? -13.124 -5.487 3.286 1.00 85.31 84 ARG A N 1
ATOM 668 C CA . ARG A 1 84 ? -12.740 -6.850 3.678 1.00 85.31 84 ARG A CA 1
ATOM 669 C C . ARG A 1 84 ? -13.954 -7.748 3.863 1.00 85.31 84 ARG A C 1
ATOM 671 O O . ARG A 1 84 ? -15.028 -7.326 4.310 1.00 85.31 84 ARG A O 1
ATOM 678 N N . THR A 1 85 ? -13.787 -9.024 3.530 1.00 87.81 85 THR A N 1
ATOM 679 C CA . THR A 1 85 ? -14.828 -10.033 3.739 1.00 87.81 85 THR A CA 1
ATOM 680 C C . THR A 1 85 ? -15.015 -10.326 5.227 1.00 87.81 85 THR A C 1
ATOM 682 O O . THR A 1 85 ? -14.118 -10.131 6.044 1.00 87.81 85 THR A O 1
ATOM 685 N N . ASN A 1 86 ? -16.179 -10.863 5.608 1.00 84.94 86 ASN A N 1
ATOM 686 C CA . ASN A 1 86 ? -16.436 -11.228 7.006 1.00 84.94 86 ASN A CA 1
ATOM 687 C C . ASN A 1 86 ? -15.410 -12.236 7.557 1.00 84.94 86 ASN A C 1
ATOM 689 O O . ASN A 1 86 ? -15.093 -12.173 8.740 1.00 84.94 86 ASN A O 1
ATOM 693 N N . SER A 1 87 ? -14.896 -13.133 6.706 1.00 87.12 87 SER A N 1
ATOM 694 C CA . SER A 1 87 ? -13.878 -14.119 7.084 1.00 87.12 87 SER A CA 1
ATOM 695 C C . SER A 1 87 ? -12.526 -13.465 7.366 1.00 87.12 87 SER A C 1
ATOM 697 O O . SER A 1 87 ? -11.844 -13.858 8.305 1.00 87.12 87 SER A O 1
ATOM 699 N N . GLU A 1 88 ? -12.138 -12.468 6.571 1.00 87.75 88 GLU A N 1
ATOM 700 C CA . GLU A 1 88 ? -10.895 -11.718 6.783 1.00 87.75 88 GLU A CA 1
ATOM 701 C C . GLU A 1 88 ? -10.996 -10.818 8.010 1.00 87.75 88 GLU A C 1
ATOM 703 O O . GLU A 1 88 ? -10.053 -10.751 8.788 1.00 87.75 88 GLU A O 1
ATOM 708 N N . MET A 1 89 ? -12.156 -10.193 8.237 1.00 87.44 89 MET A N 1
ATOM 709 C CA . MET A 1 89 ? -12.408 -9.425 9.460 1.00 87.44 89 MET A CA 1
ATOM 710 C C . MET A 1 89 ? -12.321 -10.302 10.708 1.00 87.44 89 MET A C 1
ATOM 712 O O . MET A 1 89 ? -11.840 -9.860 11.741 1.00 87.44 89 MET A O 1
ATOM 716 N N . GLU A 1 90 ? -12.799 -11.543 10.631 1.00 85.75 90 GLU A N 1
ATOM 717 C CA . GLU A 1 90 ? -12.717 -12.487 11.745 1.00 85.75 90 GLU A CA 1
ATOM 718 C C . GLU A 1 90 ? -11.284 -12.915 12.033 1.00 85.75 90 GLU A C 1
ATOM 720 O O . GLU A 1 90 ? -10.885 -12.933 13.192 1.00 85.75 90 GLU A O 1
ATOM 725 N N . ALA A 1 91 ? -10.497 -13.179 10.990 1.00 87.69 91 ALA A N 1
ATOM 726 C CA . ALA A 1 91 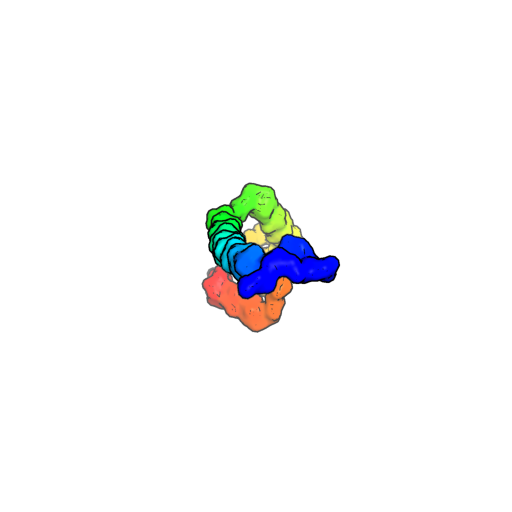? -9.070 -13.432 11.138 1.00 87.69 91 ALA A CA 1
ATOM 727 C C . ALA A 1 91 ? -8.345 -12.220 11.745 1.00 87.69 91 ALA A C 1
ATOM 729 O O . ALA A 1 91 ? -7.562 -12.388 12.672 1.00 87.69 91 ALA A O 1
ATOM 730 N N . LEU A 1 92 ? -8.663 -11.009 11.280 1.00 86.31 92 LEU A N 1
ATOM 731 C CA . LEU A 1 92 ? -8.043 -9.768 11.737 1.00 86.31 92 LEU A CA 1
ATOM 732 C C . LEU A 1 92 ? -8.365 -9.467 13.205 1.00 86.31 92 LEU A C 1
ATOM 734 O O . LEU A 1 92 ? -7.463 -9.170 13.979 1.00 86.31 92 LEU A O 1
ATOM 738 N N . VAL A 1 93 ? -9.630 -9.603 13.611 1.00 85.19 93 VAL A N 1
ATOM 739 C CA . VAL A 1 93 ? -10.033 -9.451 15.018 1.00 85.19 93 VAL A CA 1
ATOM 740 C C . VAL A 1 93 ? -9.434 -10.560 15.886 1.00 85.19 93 VAL A C 1
ATOM 742 O O . VAL A 1 93 ? -9.088 -10.303 17.027 1.00 85.19 93 VAL A O 1
ATOM 745 N N . ASN A 1 94 ? -9.265 -11.777 15.370 1.00 86.25 94 ASN A N 1
ATOM 746 C CA . ASN A 1 94 ? -8.655 -12.868 16.133 1.00 86.25 94 ASN A CA 1
ATOM 747 C C . ASN A 1 94 ? -7.123 -12.748 16.259 1.00 86.25 94 ASN A C 1
ATOM 749 O O . ASN A 1 94 ? -6.546 -13.271 17.205 1.00 86.25 94 ASN A O 1
ATOM 753 N N . GLU A 1 95 ? -6.455 -12.114 15.294 1.00 85.62 95 GLU A N 1
ATOM 754 C CA . GLU A 1 95 ? -5.004 -11.892 15.318 1.00 85.62 95 GLU A CA 1
ATOM 755 C C . GLU A 1 95 ? -4.619 -10.638 16.114 1.00 85.62 95 GLU A C 1
ATOM 757 O O . GLU A 1 95 ? -3.616 -10.652 16.826 1.00 85.62 95 GLU A O 1
ATOM 762 N N . LEU A 1 96 ? -5.401 -9.562 15.981 1.00 81.19 96 LEU A N 1
ATOM 763 C CA . LEU A 1 96 ? -5.079 -8.234 16.519 1.00 81.19 96 LEU A CA 1
ATOM 764 C C . LEU A 1 96 ? -5.983 -7.791 17.669 1.00 81.19 96 LEU A C 1
ATOM 766 O O . LEU A 1 96 ? -5.637 -6.848 18.377 1.00 81.19 96 LEU A O 1
ATOM 770 N N . GLY A 1 97 ? -7.154 -8.407 17.826 1.00 78.25 97 GLY A N 1
ATOM 771 C CA . GLY A 1 97 ? -8.035 -8.120 18.948 1.00 78.25 97 GLY A CA 1
ATOM 772 C C . GLY A 1 97 ? -7.420 -8.646 20.235 1.00 78.25 97 GLY A C 1
ATOM 773 O O . GLY A 1 97 ? -6.948 -9.783 20.291 1.00 78.25 97 GLY A O 1
ATOM 774 N N . ASP A 1 98 ? -7.431 -7.819 21.275 1.00 69.31 98 ASP A N 1
ATOM 775 C CA . ASP A 1 98 ? -7.116 -8.300 22.613 1.00 69.31 98 ASP A CA 1
ATOM 776 C C . ASP A 1 98 ? -8.208 -9.299 23.025 1.00 69.31 98 ASP A C 1
ATOM 778 O O . ASP A 1 98 ? -9.394 -9.092 22.753 1.00 69.31 98 ASP A O 1
ATOM 782 N N . ASN A 1 99 ? -7.819 -10.416 23.643 1.00 59.12 99 ASN A N 1
ATOM 783 C CA . ASN A 1 99 ? -8.733 -11.488 24.068 1.00 59.12 99 ASN A CA 1
ATOM 784 C C . ASN A 1 99 ? -9.591 -11.086 25.295 1.00 59.12 99 ASN A C 1
ATOM 786 O O . ASN A 1 99 ? -9.773 -11.892 26.214 1.00 59.12 99 ASN A O 1
ATOM 790 N N . GLY A 1 100 ? -10.127 -9.862 25.302 1.00 48.12 100 GLY A N 1
ATOM 791 C CA . GLY A 1 100 ? -10.879 -9.251 26.401 1.00 48.12 100 GLY A CA 1
ATOM 792 C C . GLY A 1 100 ? -10.181 -8.041 26.993 1.00 48.12 100 GLY A C 1
ATOM 793 O O . GLY A 1 100 ? -9.089 -8.231 27.570 1.00 48.12 100 GLY A O 1
#

Radius of gyration: 26.8 Å; chains: 1; bounding box: 43×28×78 Å

Organism: NCBI:txid1078864